Protein AF-A0A8B6FMF9-F1 (afdb_monomer_lite)

Sequence (167 aa):
MTIECDVKPQPLPKQLKLCLKDRFASDPSAREEDVSTSCMLEFMWLNKDYCEEASPGTVEWLSSLVRKIASSSVRKGSTRHKRQASGGTPRRRKEYRMLSDNERREYHDAINQLKNDRSLTPNRYDALVRYHQVASRGAHGGPAFLAWHRYFLVLYELALQEKNPER

Foldseek 3Di:
DDPPPPPDDDDDDPQLVVQLVVVCVVDVPDDSVVSNVVSVLVVCVVPCPVCDDWPPVLVVLLVVLVVVVVVVVDDDDDPDDPVDDPPDDDDDDDDPVPDDPVRNVLQVVLLVCQCPQPPTVPGNNVSLVVVCSVCVVVCPPDPCVVVVVVSSVSSVVVSSCVVPVPD

Organism: Mytilus galloprovincialis (NCBI:txid29158)

Secondary structure (DSSP, 8-state):
-------PPPPPPHHHHHHHHHHHHH-TTS-HHHHHHHHHHHHHHH-GGG-PPPPHHHHHHHHHHHHHHHHHH--S--SS--SSPPSSPPP-PPPGGGS-HHHHHHHHHHHHHHHH-TTSSS-HHHHHHHHHHTTHHHHSSSTTHHHHHHHHHHHHHHHHHHH-TT-

Structure (mmCIF, N/CA/C/O backbone):
data_AF-A0A8B6FMF9-F1
#
_entry.id   AF-A0A8B6FMF9-F1
#
loop_
_atom_site.group_PDB
_atom_site.id
_atom_site.type_symbol
_atom_site.label_atom_id
_atom_site.label_alt_id
_atom_site.label_comp_id
_atom_site.label_asym_id
_atom_site.label_entity_id
_atom_site.label_seq_id
_atom_site.pdbx_PDB_ins_code
_atom_site.Cartn_x
_atom_site.Cartn_y
_atom_site.Cartn_z
_atom_site.occupancy
_atom_site.B_iso_or_equiv
_atom_site.auth_seq_id
_atom_site.auth_comp_id
_atom_site.auth_asym_id
_atom_site.auth_atom_id
_atom_site.pdbx_PDB_model_num
ATOM 1 N N . MET A 1 1 ? -5.049 -41.823 -12.588 1.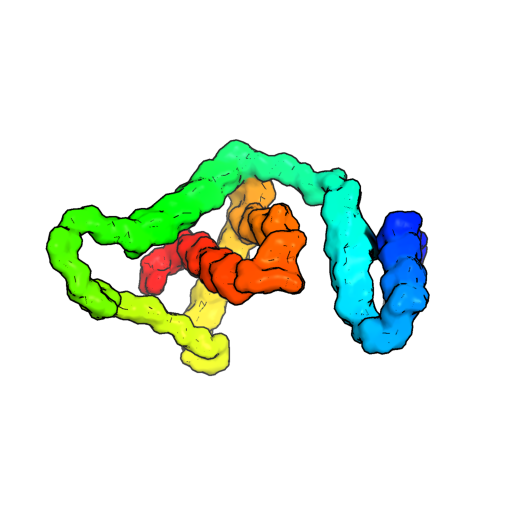00 40.66 1 MET A N 1
ATOM 2 C CA . MET A 1 1 ? -5.449 -40.490 -13.079 1.00 40.66 1 MET A CA 1
ATOM 3 C C . MET A 1 1 ? -4.306 -39.538 -12.760 1.00 40.66 1 MET A C 1
ATOM 5 O O . MET A 1 1 ? -4.169 -39.117 -11.621 1.00 40.66 1 MET A O 1
ATOM 9 N N . THR A 1 2 ? -3.397 -39.342 -13.709 1.00 42.19 2 THR A N 1
ATOM 10 C CA . THR A 1 2 ? -2.249 -38.434 -13.590 1.00 42.19 2 THR A CA 1
ATOM 11 C C . THR A 1 2 ? -2.715 -37.027 -13.935 1.00 42.19 2 THR A C 1
ATOM 13 O O . THR A 1 2 ? -3.270 -36.810 -15.007 1.00 42.19 2 THR A O 1
ATOM 16 N N . ILE A 1 3 ? -2.542 -36.087 -13.010 1.00 49.25 3 ILE A N 1
ATOM 17 C CA . ILE A 1 3 ? -2.745 -34.665 -13.284 1.00 49.25 3 ILE A CA 1
ATOM 18 C C . ILE A 1 3 ? -1.537 -34.229 -14.118 1.00 49.25 3 ILE A C 1
ATOM 20 O O . ILE A 1 3 ? -0.448 -34.049 -13.575 1.00 49.25 3 ILE A O 1
ATOM 24 N N . GLU A 1 4 ? -1.696 -34.132 -15.438 1.00 53.16 4 GLU A N 1
ATOM 25 C CA . GLU A 1 4 ? -0.742 -33.403 -16.273 1.00 53.16 4 GLU A CA 1
ATOM 26 C C . GLU A 1 4 ? -0.869 -31.918 -15.928 1.00 53.16 4 GLU A C 1
ATOM 28 O O . GLU A 1 4 ? -1.864 -31.262 -16.236 1.00 53.16 4 GLU A O 1
ATOM 33 N N . CYS A 1 5 ? 0.131 -31.389 -15.227 1.00 57.91 5 CYS A N 1
ATOM 34 C CA . CYS A 1 5 ? 0.298 -29.954 -15.084 1.00 57.91 5 CYS A CA 1
ATOM 35 C C . CYS A 1 5 ? 0.649 -29.394 -16.468 1.00 57.91 5 CYS A C 1
ATOM 37 O O . CYS A 1 5 ? 1.791 -29.517 -16.903 1.00 57.91 5 CYS A O 1
ATOM 39 N N . ASP A 1 6 ? -0.317 -28.775 -17.148 1.00 52.62 6 ASP A N 1
ATOM 40 C CA . ASP A 1 6 ? -0.150 -28.117 -18.454 1.00 52.62 6 ASP A CA 1
ATOM 41 C C . ASP A 1 6 ? 0.637 -26.787 -18.320 1.00 52.62 6 ASP A C 1
ATOM 43 O O . ASP A 1 6 ? 0.243 -25.721 -18.793 1.00 52.62 6 ASP A O 1
ATOM 47 N N . VAL A 1 7 ? 1.761 -26.826 -17.594 1.00 64.19 7 VAL A N 1
ATOM 48 C CA . VAL A 1 7 ? 2.700 -25.714 -17.438 1.00 64.19 7 VAL A CA 1
ATOM 49 C C . VAL A 1 7 ? 3.698 -25.806 -18.582 1.00 64.19 7 VAL A C 1
ATOM 51 O O . VAL A 1 7 ? 4.734 -26.464 -18.493 1.00 64.19 7 VAL A O 1
ATOM 54 N N . LYS A 1 8 ? 3.373 -25.147 -19.692 1.00 69.69 8 LYS A N 1
ATOM 55 C CA . LYS A 1 8 ? 4.289 -25.044 -20.830 1.00 69.69 8 LYS A CA 1
ATOM 56 C C . LYS A 1 8 ? 5.423 -24.075 -20.478 1.00 69.69 8 LYS A C 1
ATOM 58 O O . LYS A 1 8 ? 5.134 -22.944 -20.075 1.00 69.69 8 LYS A O 1
ATOM 63 N N . PRO A 1 9 ? 6.700 -24.469 -20.629 1.00 67.81 9 PRO A N 1
ATOM 64 C CA . PRO A 1 9 ? 7.817 -23.574 -20.370 1.00 67.81 9 PRO A CA 1
ATOM 65 C C . PRO A 1 9 ? 7.753 -22.381 -21.329 1.00 67.81 9 PRO A C 1
ATOM 67 O O . PRO A 1 9 ? 7.839 -22.533 -22.547 1.00 67.81 9 PRO A O 1
ATOM 70 N N . GLN A 1 10 ? 7.582 -21.186 -20.770 1.00 75.12 10 GLN A N 1
ATOM 71 C CA . GLN A 1 10 ? 7.650 -19.930 -21.510 1.00 75.12 10 GLN A CA 1
ATOM 72 C C . GLN A 1 10 ? 9.125 -19.536 -21.684 1.00 75.12 10 GLN A C 1
ATOM 74 O O . GLN A 1 10 ? 9.889 -19.593 -20.713 1.00 75.12 10 GLN A O 1
ATOM 79 N N . PRO A 1 11 ? 9.566 -19.141 -22.891 1.00 82.12 11 PRO A N 1
ATOM 80 C CA . PRO A 1 11 ? 10.934 -18.694 -23.090 1.00 82.12 11 PRO A CA 1
ATOM 81 C C . PRO A 1 11 ? 11.193 -17.419 -22.283 1.00 82.12 11 PRO A C 1
ATOM 83 O O . PRO A 1 11 ? 10.421 -16.463 -22.337 1.00 82.12 11 PRO A O 1
ATOM 86 N N . LEU A 1 12 ? 12.309 -17.396 -21.549 1.00 81.75 12 LEU A N 1
ATOM 87 C CA . LEU A 1 12 ? 12.686 -16.232 -20.757 1.00 81.75 12 LEU A CA 1
ATOM 88 C C . LEU A 1 12 ? 12.899 -15.011 -21.676 1.00 81.75 12 LEU A C 1
ATOM 90 O O . LEU A 1 12 ? 13.687 -15.115 -22.627 1.00 81.75 12 LEU A O 1
ATOM 94 N N . PRO A 1 13 ? 12.266 -13.856 -21.395 1.00 88.81 13 PRO A N 1
ATOM 95 C CA . PRO A 1 13 ? 12.444 -12.645 -22.186 1.00 88.81 13 PRO A CA 1
ATOM 96 C C . PRO A 1 13 ? 13.918 -12.263 -22.341 1.00 88.81 13 PRO A C 1
ATOM 98 O O . PRO A 1 13 ? 14.712 -12.392 -21.405 1.00 88.81 13 PRO A O 1
ATOM 101 N N . LYS A 1 14 ? 14.297 -11.771 -23.527 1.00 89.38 14 LYS A N 1
ATOM 102 C CA . LYS A 1 14 ? 15.704 -11.514 -23.883 1.00 89.38 14 LYS A CA 1
ATOM 103 C C . LYS A 1 14 ? 16.392 -10.578 -22.885 1.00 89.38 14 LYS A C 1
ATOM 105 O O . LYS A 1 14 ? 17.520 -10.848 -22.488 1.00 89.38 14 LYS A O 1
ATOM 110 N N . GLN A 1 15 ? 15.713 -9.514 -22.464 1.00 86.19 15 GLN A N 1
ATOM 111 C CA . GLN A 1 15 ? 16.227 -8.517 -21.525 1.00 86.19 15 GLN A CA 1
ATOM 112 C C . GLN A 1 15 ? 16.484 -9.133 -20.143 1.00 86.19 15 GLN A C 1
ATOM 114 O O . GLN A 1 15 ? 17.564 -8.960 -19.585 1.00 86.19 15 GLN A O 1
ATOM 119 N N . LEU A 1 16 ? 15.536 -9.929 -19.635 1.00 88.69 16 LEU A N 1
ATOM 120 C CA . LEU A 1 16 ? 15.678 -10.634 -18.360 1.00 88.69 16 LEU A CA 1
ATOM 121 C C . LEU A 1 16 ? 16.828 -11.650 -18.414 1.00 88.69 16 LEU A C 1
ATOM 123 O O . LEU A 1 16 ? 17.672 -11.694 -17.522 1.00 88.69 16 LEU A O 1
ATOM 127 N N . LYS A 1 17 ? 16.923 -12.409 -19.512 1.00 90.88 17 LYS A N 1
ATOM 128 C CA . LYS A 1 17 ? 18.010 -13.367 -19.748 1.00 90.88 17 LYS A CA 1
ATOM 129 C C . LYS A 1 17 ? 19.387 -12.701 -19.777 1.00 90.88 17 LYS A C 1
ATOM 131 O O . LYS A 1 17 ? 20.348 -13.291 -19.291 1.00 90.88 17 LYS A O 1
ATOM 136 N N . LEU A 1 18 ? 19.492 -11.512 -20.371 1.00 91.38 18 LEU A N 1
ATOM 137 C CA . LEU A 1 18 ? 20.741 -10.752 -20.422 1.00 91.38 18 LEU A CA 1
ATOM 138 C C . LEU A 1 18 ? 21.140 -10.242 -19.037 1.00 91.38 18 LEU A C 1
ATOM 140 O O . LEU A 1 18 ? 22.282 -10.457 -18.651 1.00 91.38 18 LEU A O 1
ATOM 144 N N . CYS A 1 19 ? 20.204 -9.665 -18.278 1.00 89.69 19 CYS A N 1
ATOM 145 C CA . CYS A 1 19 ? 20.482 -9.200 -16.919 1.00 89.69 19 CYS A CA 1
ATOM 146 C C . CYS A 1 19 ? 20.975 -10.337 -16.020 1.00 89.69 19 CYS A C 1
ATOM 148 O O . CYS A 1 19 ? 22.012 -10.197 -15.380 1.00 89.69 19 CYS A O 1
ATOM 150 N N . LEU A 1 20 ? 20.284 -11.485 -16.016 1.00 90.50 20 LEU A N 1
ATOM 151 C CA . LEU A 1 20 ? 20.697 -12.626 -15.193 1.00 90.50 20 LEU A CA 1
ATOM 152 C C . LEU A 1 20 ? 22.118 -13.076 -15.554 1.00 90.50 20 LEU A C 1
ATOM 154 O O . LEU A 1 20 ? 22.951 -13.246 -14.671 1.00 90.50 20 LEU A O 1
ATOM 158 N N . LYS A 1 21 ? 22.416 -13.220 -16.853 1.00 89.88 21 LYS A N 1
ATOM 159 C CA . LYS A 1 21 ? 23.753 -13.613 -17.318 1.00 89.88 21 LYS A CA 1
ATOM 160 C C . LYS A 1 21 ? 24.839 -12.626 -16.898 1.00 89.88 21 LYS A C 1
ATOM 162 O O . LYS A 1 21 ? 25.890 -13.062 -16.446 1.00 89.88 21 LYS A O 1
ATOM 167 N N . ASP A 1 22 ? 24.588 -11.333 -17.069 1.00 90.50 22 ASP A N 1
ATOM 168 C CA . ASP A 1 22 ? 25.545 -10.278 -16.737 1.00 90.50 22 ASP A CA 1
ATOM 169 C C . ASP A 1 22 ? 25.809 -10.222 -15.227 1.00 90.50 22 ASP A C 1
ATOM 171 O O . ASP A 1 22 ? 26.953 -10.280 -14.784 1.00 90.50 22 ASP A O 1
ATOM 175 N N . ARG A 1 23 ? 24.743 -10.233 -14.419 1.00 85.12 23 ARG A N 1
ATOM 176 C CA . ARG A 1 23 ? 24.839 -10.137 -12.961 1.00 85.12 23 ARG A CA 1
ATOM 177 C C . ARG A 1 23 ? 25.542 -11.337 -12.335 1.00 85.12 23 ARG A C 1
ATOM 179 O O . ARG A 1 23 ? 26.456 -11.124 -11.542 1.00 85.12 23 ARG A O 1
ATOM 186 N N . PHE A 1 24 ? 25.197 -12.562 -12.738 1.00 84.81 24 PHE A N 1
ATOM 187 C CA . PHE A 1 24 ? 25.895 -13.763 -12.258 1.00 84.81 24 PHE A CA 1
ATOM 188 C C . PHE A 1 24 ? 27.358 -13.826 -12.706 1.00 84.81 24 PHE A C 1
ATOM 190 O O . PHE A 1 24 ? 28.187 -14.372 -11.984 1.00 84.81 24 PHE A O 1
ATOM 197 N N . ALA A 1 25 ? 27.692 -13.274 -13.876 1.00 86.56 25 ALA A N 1
ATOM 198 C CA . ALA A 1 25 ? 29.082 -13.182 -14.316 1.00 86.56 25 ALA A CA 1
ATOM 199 C C . ALA A 1 25 ? 29.867 -12.110 -13.540 1.00 86.56 25 ALA A C 1
ATOM 201 O O . ALA A 1 25 ? 31.049 -12.300 -13.263 1.00 86.56 25 ALA A O 1
ATOM 202 N N . SER A 1 26 ? 29.216 -10.996 -13.194 1.00 84.62 26 SER A N 1
ATOM 203 C CA . SER A 1 26 ? 29.842 -9.856 -12.515 1.00 84.62 26 SER A CA 1
ATOM 204 C C . SER A 1 26 ? 30.098 -10.087 -11.025 1.00 84.62 26 SER A C 1
ATOM 206 O O . SER A 1 26 ? 31.097 -9.602 -10.499 1.00 84.62 26 SER A O 1
ATOM 208 N N . ASP A 1 27 ? 29.220 -10.833 -10.355 1.00 81.06 27 ASP A N 1
ATOM 209 C CA . ASP A 1 27 ? 29.352 -11.172 -8.942 1.00 81.06 27 ASP A CA 1
ATOM 210 C C . ASP A 1 27 ? 28.918 -12.627 -8.707 1.00 81.06 27 ASP A C 1
ATOM 212 O O . ASP A 1 27 ? 27.754 -12.900 -8.403 1.00 81.06 27 ASP A O 1
A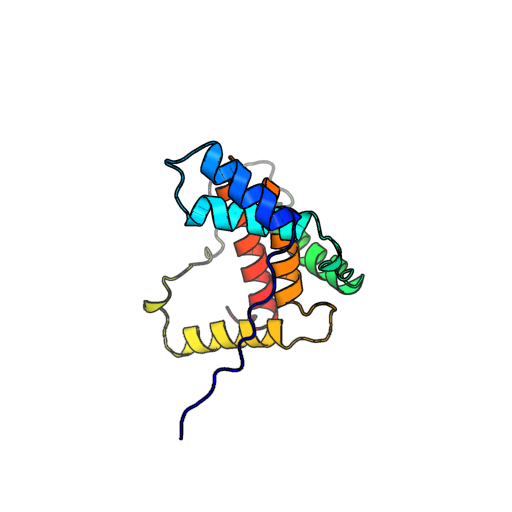TOM 216 N N . PRO A 1 28 ? 29.855 -13.583 -8.826 1.00 79.69 28 PRO A N 1
ATOM 217 C CA . PRO A 1 28 ? 29.582 -14.993 -8.563 1.00 79.69 28 PRO A CA 1
ATOM 218 C C . PRO A 1 28 ? 29.221 -15.291 -7.101 1.00 79.69 28 PRO A C 1
ATOM 220 O O . PRO A 1 28 ? 28.765 -16.393 -6.803 1.00 79.69 28 PRO A O 1
ATOM 223 N N . SER A 1 29 ? 29.464 -14.347 -6.182 1.00 83.19 29 SER A N 1
ATOM 224 C CA . SER A 1 29 ? 29.131 -14.478 -4.760 1.00 83.19 29 SER A CA 1
ATOM 225 C C . SER A 1 29 ? 27.741 -13.9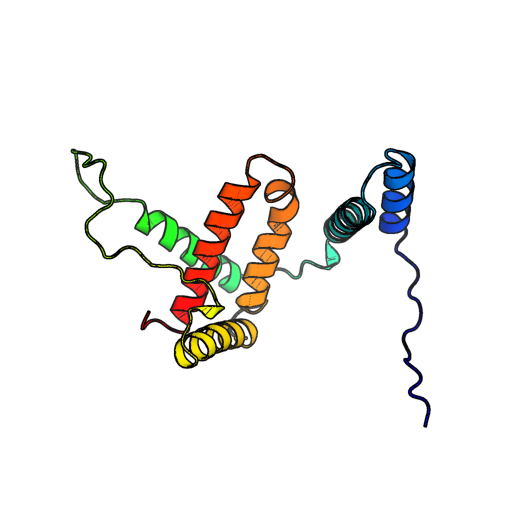40 -4.418 1.00 83.19 29 SER A C 1
ATOM 227 O O . SER A 1 29 ? 27.245 -14.177 -3.313 1.00 83.19 29 SER A O 1
ATOM 229 N N . ALA A 1 30 ? 27.102 -13.244 -5.363 1.00 78.75 30 ALA A N 1
ATOM 230 C CA . ALA A 1 30 ? 25.762 -12.725 -5.188 1.00 78.75 30 ALA A CA 1
ATOM 231 C C . ALA A 1 30 ? 24.775 -13.867 -4.942 1.00 78.75 30 ALA A C 1
ATOM 233 O O . ALA A 1 30 ? 24.800 -14.914 -5.596 1.00 78.75 30 ALA A O 1
ATOM 234 N N . ARG A 1 31 ? 23.853 -13.646 -4.004 1.00 80.75 31 ARG A N 1
ATOM 235 C CA . ARG A 1 31 ? 22.764 -14.588 -3.774 1.00 80.75 31 ARG A CA 1
ATOM 236 C C . ARG A 1 31 ? 21.883 -14.630 -5.013 1.00 80.75 31 ARG A C 1
ATOM 238 O O . ARG A 1 31 ? 21.466 -13.593 -5.528 1.00 80.75 31 ARG A O 1
ATOM 245 N N . GLU A 1 32 ? 21.541 -15.839 -5.437 1.00 80.94 32 GLU A N 1
ATOM 246 C CA . GLU A 1 32 ? 20.669 -16.072 -6.590 1.00 80.94 32 GLU A CA 1
ATOM 247 C C . GLU A 1 32 ? 19.346 -15.300 -6.483 1.00 80.94 32 GLU A C 1
ATOM 249 O O . GLU A 1 32 ? 18.882 -14.708 -7.455 1.00 80.94 32 GLU A O 1
ATOM 254 N N . GLU A 1 33 ? 18.787 -15.234 -5.274 1.00 78.62 33 GLU A N 1
ATOM 255 C CA . GLU A 1 33 ? 17.570 -14.488 -4.952 1.00 78.62 33 GLU A CA 1
ATOM 256 C C . GLU A 1 33 ? 17.696 -12.983 -5.235 1.00 78.62 33 GLU A C 1
ATOM 258 O O . GLU A 1 33 ? 16.780 -12.387 -5.805 1.00 78.62 33 GLU A O 1
ATOM 263 N N . ASP A 1 34 ? 18.837 -12.377 -4.903 1.00 77.19 34 ASP A N 1
ATOM 264 C CA . ASP A 1 34 ? 19.069 -10.942 -5.084 1.00 77.19 34 ASP A CA 1
ATOM 265 C C . ASP A 1 34 ? 19.246 -10.607 -6.569 1.00 77.19 34 ASP A C 1
ATOM 267 O O . ASP A 1 34 ? 18.648 -9.653 -7.079 1.00 77.19 34 ASP A O 1
ATOM 271 N N . VAL A 1 35 ? 20.011 -11.435 -7.289 1.00 83.25 35 VAL A N 1
ATOM 272 C CA . VAL A 1 35 ? 20.206 -11.307 -8.741 1.00 83.25 35 VAL A CA 1
ATOM 273 C C . VAL A 1 35 ? 18.880 -11.483 -9.477 1.00 83.25 35 VAL A C 1
ATOM 275 O O . VAL A 1 35 ? 18.520 -10.655 -10.317 1.00 83.25 35 VAL A O 1
ATOM 278 N N . SER A 1 36 ? 18.126 -12.527 -9.128 1.00 81.31 36 SER A N 1
ATOM 279 C CA . SER A 1 36 ? 16.829 -12.828 -9.729 1.00 81.31 36 SER A CA 1
ATOM 280 C C . SER A 1 36 ? 15.825 -11.705 -9.480 1.00 81.31 36 SER A C 1
ATOM 282 O O . SER A 1 36 ? 15.235 -11.182 -10.426 1.00 81.31 36 SER A O 1
ATOM 284 N N . THR A 1 37 ? 15.688 -11.255 -8.229 1.00 79.81 37 THR A N 1
ATOM 285 C CA . THR A 1 37 ? 14.767 -10.172 -7.854 1.00 79.81 37 THR A CA 1
ATOM 286 C C . THR A 1 37 ? 15.124 -8.869 -8.559 1.00 79.81 37 THR A C 1
ATOM 288 O O . THR A 1 37 ? 14.250 -8.225 -9.138 1.00 79.81 37 THR A O 1
ATOM 291 N N . SER A 1 38 ? 16.405 -8.497 -8.570 1.00 80.81 38 SER A N 1
ATOM 292 C CA . SER A 1 38 ? 16.880 -7.282 -9.236 1.00 80.81 38 SER A CA 1
ATOM 293 C C . SER A 1 38 ? 16.574 -7.305 -10.736 1.00 80.81 38 SER A C 1
ATOM 295 O O . SER A 1 38 ? 15.950 -6.380 -11.257 1.00 80.81 38 SER A O 1
ATOM 297 N N . CYS A 1 39 ? 16.915 -8.403 -11.416 1.00 86.06 39 CYS A N 1
ATOM 298 C CA . CYS A 1 39 ? 16.691 -8.539 -12.850 1.00 86.06 39 CYS A CA 1
ATOM 299 C C . CYS A 1 39 ? 15.208 -8.637 -13.224 1.00 86.06 39 CYS A C 1
ATOM 301 O O . CYS A 1 39 ? 14.800 -8.067 -14.236 1.00 86.06 39 CYS A O 1
ATOM 303 N N . MET A 1 40 ? 14.385 -9.323 -12.423 1.00 82.50 40 MET A N 1
ATOM 304 C CA . MET A 1 40 ? 12.935 -9.369 -12.632 1.00 82.50 40 MET A CA 1
ATOM 305 C C . MET A 1 40 ? 12.309 -7.988 -12.471 1.00 82.50 40 MET A C 1
ATOM 307 O O . MET A 1 40 ? 11.531 -7.575 -13.329 1.00 82.50 40 MET A O 1
ATOM 311 N N . LEU A 1 41 ? 12.677 -7.251 -11.419 1.00 76.38 41 LEU A N 1
ATOM 312 C CA . LEU A 1 41 ? 12.205 -5.884 -11.227 1.00 76.38 41 LEU A CA 1
ATOM 313 C C . LEU A 1 41 ? 12.633 -5.008 -12.406 1.00 76.38 41 LEU A C 1
ATOM 315 O O . LEU A 1 41 ? 11.784 -4.358 -13.008 1.00 76.38 41 LEU A O 1
ATOM 319 N N . GLU A 1 42 ? 13.911 -5.021 -12.787 1.00 78.81 42 GLU A N 1
ATOM 320 C CA . GLU A 1 42 ? 14.420 -4.259 -13.934 1.00 78.81 42 GLU A CA 1
ATOM 321 C C . GLU A 1 42 ? 13.676 -4.599 -15.233 1.00 78.81 42 GLU A C 1
ATOM 323 O O . GLU A 1 42 ? 13.263 -3.700 -15.967 1.00 78.81 42 GLU A O 1
ATOM 328 N N . PHE A 1 43 ? 13.420 -5.883 -15.487 1.00 82.62 43 PHE A N 1
ATOM 329 C CA . PHE A 1 43 ? 12.617 -6.318 -16.624 1.00 82.62 43 PHE A CA 1
ATOM 330 C C . PHE A 1 43 ? 11.195 -5.744 -16.575 1.00 82.62 43 PHE A C 1
ATOM 332 O O . PHE A 1 43 ? 10.745 -5.153 -17.558 1.00 82.62 43 PHE A O 1
ATOM 339 N N . MET A 1 44 ? 10.503 -5.868 -15.439 1.00 76.44 44 MET A N 1
ATOM 340 C CA . MET A 1 44 ? 9.155 -5.316 -15.255 1.00 76.44 44 MET A CA 1
ATOM 341 C C . MET A 1 44 ? 9.125 -3.794 -15.453 1.00 76.44 44 MET A C 1
ATOM 343 O O . MET A 1 44 ? 8.153 -3.252 -15.971 1.00 76.44 44 MET A O 1
ATOM 347 N N . TRP A 1 45 ? 10.200 -3.102 -15.078 1.00 69.94 45 TRP A N 1
ATOM 348 C CA . TRP A 1 45 ? 10.347 -1.660 -15.248 1.00 69.94 45 TRP A CA 1
ATOM 349 C C . TRP A 1 45 ? 10.569 -1.226 -16.695 1.00 69.94 45 TRP A C 1
ATOM 351 O O . TRP A 1 45 ? 9.993 -0.226 -17.127 1.00 69.94 45 TRP A O 1
ATOM 361 N N . LEU A 1 46 ? 11.431 -1.936 -17.425 1.00 73.00 46 LEU A N 1
ATOM 362 C CA . LEU A 1 46 ? 11.756 -1.626 -18.819 1.00 73.00 46 LEU A CA 1
ATOM 363 C C . LEU A 1 46 ? 10.591 -1.944 -19.760 1.00 73.00 46 LEU A C 1
ATOM 365 O O . LEU A 1 46 ? 10.403 -1.256 -20.759 1.00 73.00 46 LEU A O 1
ATOM 369 N N . ASN A 1 47 ? 9.778 -2.941 -19.416 1.00 70.44 47 ASN A N 1
ATOM 370 C CA . ASN A 1 47 ? 8.618 -3.360 -20.195 1.00 70.44 47 ASN A CA 1
ATOM 371 C C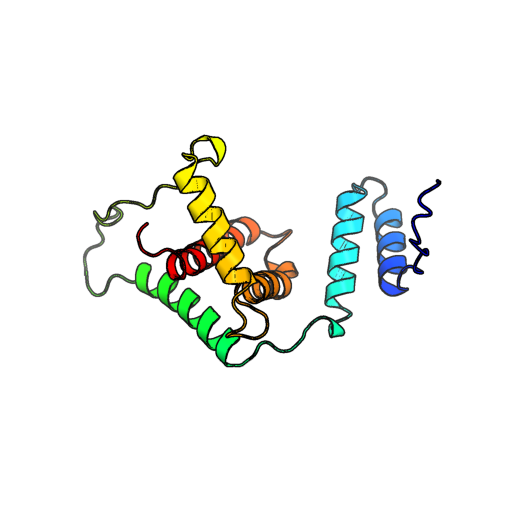 . ASN A 1 47 ? 7.356 -2.709 -19.616 1.00 70.44 47 ASN A C 1
ATOM 373 O O . ASN A 1 47 ? 6.473 -3.376 -19.080 1.00 70.44 47 ASN A O 1
ATOM 377 N N . LYS A 1 48 ? 7.305 -1.372 -19.705 1.00 58.56 48 LYS A N 1
ATOM 378 C CA . LYS A 1 48 ? 6.230 -0.503 -19.192 1.00 58.56 48 LYS A CA 1
ATOM 379 C C . LYS A 1 48 ? 4.815 -0.858 -19.670 1.00 58.56 48 LYS A C 1
ATOM 381 O O . LYS A 1 48 ? 3.873 -0.296 -19.125 1.00 58.56 48 LYS A O 1
ATOM 386 N N . ASP A 1 49 ? 4.639 -1.795 -20.593 1.00 55.34 49 ASP A N 1
ATOM 387 C CA . ASP A 1 49 ? 3.327 -2.282 -21.038 1.00 55.34 49 ASP A CA 1
ATOM 388 C C . ASP A 1 49 ? 2.482 -2.908 -19.905 1.00 55.34 49 ASP A C 1
ATOM 390 O O . ASP A 1 49 ? 1.274 -3.049 -20.040 1.00 55.34 49 ASP A O 1
ATOM 394 N N . TYR A 1 50 ? 3.075 -3.200 -18.739 1.00 53.56 50 TYR A N 1
ATOM 395 C CA . TYR A 1 50 ? 2.347 -3.585 -17.514 1.00 53.56 50 TYR A CA 1
ATOM 396 C C . TYR A 1 50 ? 1.694 -2.414 -16.757 1.00 53.56 50 TYR A C 1
ATOM 398 O O . TYR A 1 50 ? 1.144 -2.590 -15.668 1.00 53.56 50 TYR A O 1
ATOM 406 N N . CYS A 1 51 ? 1.807 -1.196 -17.275 1.00 56.41 51 CYS A N 1
ATOM 407 C CA . CYS A 1 51 ? 1.356 0.016 -16.616 1.00 56.41 51 CYS A CA 1
ATOM 408 C C . CYS A 1 51 ? 0.039 0.488 -17.233 1.00 56.41 51 CYS A C 1
ATOM 410 O O . CYS A 1 51 ? 0.036 1.507 -17.916 1.00 56.41 51 CYS A O 1
ATOM 412 N N . GLU A 1 52 ? -1.072 -0.215 -16.993 1.00 61.62 52 GLU A N 1
ATOM 413 C CA . GLU A 1 52 ? -2.383 0.392 -17.254 1.00 61.62 52 GLU A CA 1
ATOM 414 C C . GLU A 1 52 ? -2.459 1.734 -16.514 1.00 61.62 52 GLU A C 1
ATOM 416 O O . GLU A 1 52 ? -2.083 1.841 -15.336 1.00 61.62 52 GLU A O 1
ATOM 421 N N . GLU A 1 53 ? -2.875 2.781 -17.227 1.00 69.50 53 GLU A N 1
ATOM 422 C CA . GLU A 1 53 ? -3.003 4.103 -16.634 1.00 69.50 53 GLU A CA 1
ATOM 423 C C . GLU A 1 53 ? -4.046 4.050 -15.517 1.00 69.50 53 GLU A C 1
ATOM 425 O O . GLU A 1 53 ? -5.186 3.621 -15.704 1.00 69.50 53 GLU A O 1
ATOM 430 N N . ALA A 1 54 ? -3.641 4.476 -14.320 1.00 81.31 54 ALA A N 1
ATOM 431 C CA . ALA A 1 54 ? -4.570 4.607 -13.215 1.00 81.31 54 ALA A CA 1
ATOM 432 C C . ALA A 1 54 ? -5.617 5.666 -13.581 1.00 81.31 54 ALA A C 1
ATOM 434 O O . ALA A 1 54 ? -5.270 6.753 -14.044 1.00 81.31 54 ALA A O 1
ATOM 435 N N . SER A 1 55 ? -6.892 5.366 -13.336 1.00 88.12 55 SER A N 1
ATOM 436 C CA . SER A 1 55 ? -7.966 6.324 -13.586 1.00 88.12 55 SER A CA 1
ATOM 437 C C . SER A 1 55 ? -7.717 7.634 -12.817 1.00 88.12 55 SER A C 1
ATOM 439 O O . SER A 1 55 ? -7.143 7.595 -11.720 1.00 88.12 55 SER A O 1
ATOM 441 N N . PRO A 1 56 ? -8.192 8.793 -13.309 1.00 91.88 56 PRO A N 1
ATOM 442 C CA . PRO A 1 56 ? -8.074 10.055 -12.576 1.00 91.88 56 PRO A CA 1
ATOM 443 C C . PRO A 1 56 ? -8.624 9.969 -11.144 1.00 91.88 56 PRO A C 1
ATOM 445 O O . PRO A 1 56 ? -8.033 10.516 -10.215 1.00 91.88 56 PRO A O 1
ATOM 448 N N . GLY A 1 57 ? -9.705 9.204 -10.941 1.00 93.00 57 GLY A N 1
ATOM 449 C CA . GLY A 1 57 ? -10.264 8.938 -9.613 1.00 93.00 57 GLY A CA 1
ATOM 450 C C . GLY A 1 57 ? -9.300 8.184 -8.692 1.00 93.00 57 GLY A C 1
ATOM 451 O O . GLY A 1 57 ? -9.221 8.484 -7.503 1.00 93.00 57 GLY A O 1
ATOM 452 N N . THR A 1 58 ? -8.516 7.250 -9.235 1.00 93.31 58 THR A N 1
ATOM 453 C CA . THR A 1 58 ? -7.482 6.513 -8.493 1.00 93.31 58 THR A CA 1
ATOM 454 C C . THR A 1 58 ? -6.375 7.444 -8.017 1.00 93.31 58 THR A C 1
ATOM 456 O O . THR A 1 58 ? -5.954 7.374 -6.860 1.00 93.31 58 THR A O 1
ATOM 459 N N . VAL A 1 59 ? -5.926 8.343 -8.895 1.00 92.00 59 VAL A N 1
ATOM 460 C CA . VAL A 1 59 ? -4.897 9.342 -8.575 1.00 92.00 59 VAL A CA 1
ATOM 461 C C . VAL A 1 59 ? -5.397 10.308 -7.500 1.00 92.00 59 VAL A C 1
ATOM 463 O O . VAL A 1 59 ? -4.669 10.601 -6.547 1.00 92.00 59 VAL A O 1
ATOM 466 N N . GLU A 1 60 ? -6.647 10.760 -7.604 1.00 95.69 60 GLU A N 1
ATOM 467 C CA . GLU A 1 60 ? -7.248 11.654 -6.614 1.00 95.69 60 GLU A CA 1
ATOM 468 C C . GLU A 1 60 ? -7.430 10.963 -5.255 1.00 95.69 60 GLU A C 1
ATOM 470 O O . GLU A 1 60 ? -7.097 11.533 -4.213 1.00 95.69 60 GLU A O 1
ATOM 475 N N . TRP A 1 61 ? -7.876 9.704 -5.248 1.00 96.06 61 TRP A N 1
ATOM 476 C CA . TRP A 1 61 ? -7.993 8.915 -4.023 1.00 96.06 61 TRP A CA 1
ATOM 477 C C . TRP A 1 61 ? -6.635 8.722 -3.331 1.00 96.06 61 TRP A C 1
ATOM 479 O O . TRP A 1 61 ? -6.519 9.028 -2.142 1.00 96.06 61 TRP A O 1
ATOM 489 N N . LEU A 1 62 ? -5.588 8.313 -4.059 1.00 95.12 62 LEU A N 1
ATOM 490 C CA . LEU A 1 62 ? -4.228 8.204 -3.507 1.00 95.12 62 LEU A CA 1
ATOM 491 C C . LEU A 1 62 ? -3.739 9.548 -2.949 1.00 95.12 62 LEU A C 1
ATOM 493 O O . LEU A 1 62 ? -3.215 9.613 -1.834 1.00 95.12 62 LEU A O 1
ATOM 497 N N . SER A 1 63 ? -3.975 10.637 -3.683 1.00 94.06 63 SER A N 1
ATOM 498 C CA . SER A 1 63 ? -3.634 11.994 -3.244 1.00 94.06 63 SER A CA 1
ATOM 499 C C . SER A 1 63 ? -4.372 12.383 -1.962 1.00 94.06 63 SER A C 1
ATOM 501 O O . SER A 1 63 ? -3.806 13.044 -1.089 1.00 94.06 63 SER A O 1
ATOM 503 N N . SER A 1 64 ? -5.616 11.932 -1.791 1.00 95.25 64 SER A N 1
ATOM 504 C CA . SER A 1 64 ? -6.388 12.162 -0.569 1.00 95.25 64 SER A CA 1
ATOM 505 C C . SER A 1 64 ? -5.761 11.489 0.658 1.00 95.25 64 SER A C 1
ATOM 507 O O . SER A 1 64 ? -5.681 12.117 1.718 1.00 95.25 64 SER A O 1
ATOM 509 N N . LEU A 1 65 ? -5.230 10.269 0.515 1.00 95.00 65 LEU A N 1
ATOM 510 C CA . LEU A 1 65 ? -4.517 9.567 1.587 1.00 95.00 65 LEU A CA 1
ATOM 511 C C . LEU A 1 65 ? -3.220 10.298 1.959 1.00 95.00 65 LEU A C 1
ATOM 513 O O . LEU A 1 65 ? -2.944 10.519 3.139 1.00 95.00 65 LEU A O 1
ATOM 517 N N . VAL A 1 66 ? -2.462 10.751 0.958 1.00 93.38 66 VAL A N 1
ATOM 518 C CA . VAL A 1 66 ? -1.244 11.557 1.153 1.00 93.38 66 VAL A CA 1
ATOM 519 C C . VAL A 1 66 ? -1.556 12.840 1.930 1.00 93.38 66 VAL A C 1
ATOM 521 O O . VAL A 1 66 ? -0.867 13.162 2.904 1.00 93.38 66 VAL A O 1
ATOM 524 N N . ARG A 1 67 ? -2.634 13.546 1.559 1.00 91.75 67 ARG A N 1
ATOM 525 C CA . ARG A 1 67 ? -3.087 14.755 2.264 1.00 91.75 67 ARG A CA 1
ATOM 526 C C . ARG A 1 67 ? -3.488 14.462 3.711 1.00 91.75 67 ARG A C 1
ATOM 528 O O . ARG A 1 67 ? -3.115 15.248 4.577 1.00 91.75 67 ARG A O 1
ATOM 535 N N . LYS A 1 68 ? -4.157 13.334 3.997 1.00 90.44 68 LYS A N 1
ATOM 536 C CA . LYS A 1 68 ? -4.495 12.905 5.373 1.00 90.44 68 LYS A CA 1
ATOM 537 C C . LYS A 1 68 ? -3.245 12.722 6.244 1.00 90.44 68 LYS A C 1
ATOM 539 O O . LYS A 1 68 ? -3.248 13.118 7.412 1.00 90.44 68 LYS A O 1
ATOM 544 N N . ILE A 1 69 ? -2.158 12.172 5.696 1.00 87.81 69 ILE A N 1
ATOM 545 C CA . ILE A 1 69 ? -0.882 12.045 6.423 1.00 87.81 69 ILE A CA 1
ATOM 546 C C . ILE A 1 69 ? -0.271 13.426 6.697 1.00 87.81 69 ILE A C 1
ATOM 548 O O . ILE A 1 69 ? 0.127 13.719 7.829 1.00 87.81 69 ILE A O 1
ATOM 552 N N . ALA A 1 70 ? -0.231 14.295 5.684 1.00 84.00 70 ALA A N 1
ATOM 553 C CA . ALA A 1 70 ? 0.305 15.647 5.826 1.00 84.00 70 ALA A CA 1
ATOM 554 C C . ALA A 1 70 ? -0.493 16.478 6.848 1.00 84.00 70 ALA A C 1
ATOM 556 O O . ALA A 1 70 ? 0.096 17.095 7.734 1.00 84.00 70 ALA A O 1
ATOM 557 N N . SER A 1 71 ? -1.828 16.436 6.801 1.00 77.12 71 SER A N 1
ATOM 558 C CA . SER A 1 71 ? -2.690 17.170 7.735 1.00 77.12 71 SER A CA 1
ATOM 559 C C . SER A 1 71 ? -2.607 16.638 9.166 1.00 77.12 71 SER A C 1
ATOM 561 O O . SER A 1 71 ? -2.699 17.418 10.107 1.00 77.12 71 SER A O 1
ATOM 563 N N . SER A 1 72 ? -2.372 15.333 9.346 1.00 68.00 72 SER A N 1
ATOM 564 C CA . SER A 1 72 ? -2.117 14.736 10.668 1.00 68.00 72 SER A CA 1
ATOM 565 C C . SER A 1 72 ? -0.783 15.193 11.278 1.00 68.00 72 SER A C 1
ATOM 567 O O . SER A 1 72 ? -0.593 15.116 12.490 1.00 68.00 72 SER A O 1
ATOM 569 N N . SER A 1 73 ? 0.137 15.682 10.441 1.00 58.66 73 SER A N 1
ATOM 570 C CA . SER A 1 73 ? 1.476 16.139 10.831 1.00 58.66 73 SER A CA 1
ATOM 571 C C . SER A 1 73 ? 1.546 17.653 11.084 1.00 58.66 73 SER A C 1
ATOM 573 O O . SER A 1 73 ? 2.436 18.120 11.793 1.00 58.66 73 SER A O 1
ATOM 575 N N . VAL A 1 74 ? 0.602 18.434 10.544 1.00 52.81 74 VAL A N 1
ATOM 576 C CA . VAL A 1 74 ? 0.555 19.898 10.679 1.00 52.81 74 VAL A CA 1
ATOM 577 C C . VAL A 1 74 ? -0.418 20.287 11.791 1.00 52.81 74 VAL A C 1
ATOM 579 O O . VAL A 1 74 ? -1.626 20.393 11.587 1.00 52.81 74 VAL A O 1
ATOM 582 N N . ARG A 1 75 ? 0.105 20.568 12.990 1.00 55.25 75 ARG A N 1
ATOM 583 C CA . ARG A 1 75 ? -0.672 21.291 14.006 1.00 55.25 75 ARG A CA 1
ATOM 584 C C . ARG A 1 75 ? -0.868 22.733 13.540 1.00 55.25 75 ARG A C 1
ATOM 586 O O . ARG A 1 75 ? 0.085 23.509 13.516 1.00 55.25 75 ARG A O 1
ATOM 593 N N . LYS A 1 76 ? -2.103 23.112 13.204 1.00 47.69 76 LYS A N 1
ATOM 594 C CA . LYS A 1 76 ? -2.486 24.523 13.054 1.00 47.69 76 LYS A CA 1
ATOM 595 C C . LYS A 1 76 ? -2.267 25.231 14.399 1.00 47.69 76 LYS A C 1
ATOM 597 O O . LYS A 1 76 ? -2.956 24.927 15.362 1.00 47.69 76 LYS A O 1
ATOM 602 N N . GLY A 1 77 ? -1.303 26.151 14.446 1.00 53.47 77 GLY A N 1
ATOM 603 C CA . GLY A 1 77 ? -1.160 27.147 15.511 1.00 53.47 77 GLY A CA 1
ATOM 604 C C . GLY A 1 77 ? -0.714 26.621 16.880 1.00 53.47 77 GLY A C 1
ATOM 605 O O . GLY A 1 77 ? -1.525 26.390 17.766 1.00 53.47 77 GLY A O 1
ATOM 606 N N . SER A 1 78 ? 0.596 26.539 17.112 1.00 50.75 78 SER A N 1
ATOM 607 C CA . SER A 1 78 ? 1.147 26.717 18.462 1.00 50.75 78 SER A CA 1
ATOM 608 C C . SER A 1 78 ? 2.561 27.265 18.350 1.00 50.75 78 SER A C 1
ATOM 610 O O . SER A 1 78 ? 3.491 26.546 17.992 1.00 50.75 78 SER A O 1
ATOM 612 N N . THR A 1 79 ? 2.742 28.535 18.702 1.00 59.69 79 THR A N 1
ATOM 613 C CA . THR A 1 79 ? 4.036 29.230 18.806 1.00 59.69 79 THR A CA 1
ATOM 614 C C . THR A 1 79 ? 4.908 28.728 19.969 1.00 59.69 79 THR A C 1
ATOM 616 O O . THR A 1 79 ? 5.877 29.372 20.359 1.00 59.69 79 THR A O 1
ATOM 619 N N . ARG A 1 80 ? 4.629 27.535 20.515 1.00 54.84 80 ARG A N 1
ATOM 620 C CA . ARG A 1 80 ? 5.466 26.871 21.517 1.00 54.84 80 ARG A CA 1
ATOM 621 C C . ARG A 1 80 ? 5.432 25.355 21.326 1.00 54.84 80 ARG A C 1
ATOM 623 O O . ARG A 1 80 ? 4.398 24.707 21.500 1.00 54.84 80 ARG A O 1
ATOM 630 N N . HIS A 1 81 ? 6.578 24.778 20.970 1.00 51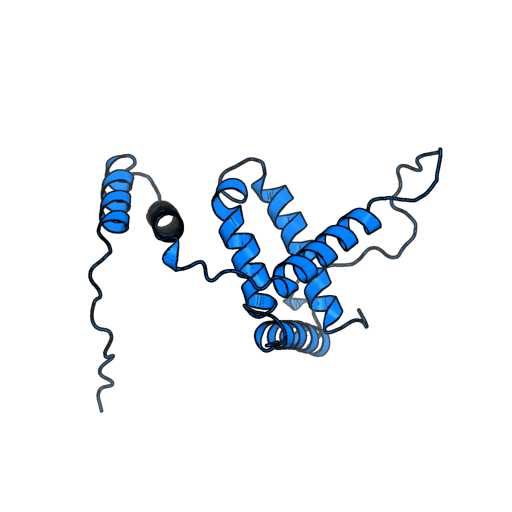.59 81 HIS A N 1
ATOM 631 C CA . HIS A 1 81 ? 6.737 23.337 20.794 1.00 51.59 81 HIS A CA 1
ATOM 632 C C . HIS A 1 81 ? 6.846 22.652 22.164 1.00 51.59 81 HIS A C 1
ATOM 634 O O . HIS A 1 81 ? 7.922 22.607 22.760 1.00 51.59 81 HIS A O 1
ATOM 640 N N . LYS A 1 82 ? 5.760 22.044 22.661 1.00 54.44 82 LYS A N 1
ATOM 641 C CA . LYS A 1 82 ? 5.937 20.866 23.524 1.00 54.44 82 LYS A CA 1
ATOM 642 C C . LYS A 1 82 ? 6.580 19.787 22.649 1.00 54.44 82 LYS A C 1
ATOM 644 O O . LYS A 1 82 ? 5.966 19.349 21.682 1.00 54.44 82 LYS A O 1
ATOM 649 N N . ARG A 1 83 ? 7.793 19.351 23.006 1.00 59.31 83 ARG A N 1
ATOM 650 C CA . ARG A 1 83 ? 8.517 18.220 22.382 1.00 59.31 83 ARG A CA 1
ATOM 651 C C . ARG A 1 83 ? 7.804 16.867 22.537 1.00 59.31 83 ARG A C 1
ATOM 653 O O . ARG A 1 83 ? 8.292 15.854 22.057 1.00 59.31 83 ARG A O 1
ATOM 660 N N . GLN A 1 84 ? 6.672 16.842 23.232 1.00 62.12 84 GLN A N 1
ATOM 661 C CA . GLN A 1 84 ? 5.857 15.655 23.435 1.00 62.12 84 GLN A CA 1
ATOM 662 C C . GLN A 1 84 ? 4.810 15.544 22.321 1.00 62.12 84 GLN A C 1
ATOM 664 O O . GLN A 1 84 ? 4.141 16.527 21.967 1.00 62.12 84 GLN A O 1
ATOM 669 N N . ALA A 1 85 ? 4.655 14.329 21.787 1.00 58.81 85 ALA A N 1
ATOM 670 C CA . ALA A 1 85 ? 3.505 13.973 20.964 1.00 58.81 85 ALA A CA 1
ATOM 671 C C . ALA A 1 85 ? 2.217 14.388 21.701 1.00 58.81 85 ALA A C 1
ATOM 673 O O . ALA A 1 85 ? 2.130 14.308 22.925 1.00 58.81 85 ALA A O 1
ATOM 674 N N . SER A 1 86 ? 1.255 14.943 20.970 1.00 57.75 86 SER A N 1
ATOM 675 C CA . SER A 1 86 ? 0.016 15.488 21.547 1.00 57.75 86 SER A CA 1
ATOM 676 C C . SER A 1 86 ? -0.748 14.351 22.199 1.00 57.75 86 SER A C 1
ATOM 678 O O . SER A 1 86 ? -0.730 13.251 21.660 1.00 57.75 86 SER A O 1
ATOM 680 N N . GLY A 1 87 ? -1.429 14.632 23.313 1.00 51.41 87 GLY A N 1
ATOM 681 C CA . GLY A 1 87 ? -2.150 13.663 24.149 1.00 51.41 87 GLY A CA 1
ATOM 682 C C . GLY A 1 87 ? -3.385 13.006 23.518 1.00 51.41 87 GLY A C 1
ATOM 683 O O . GLY A 1 87 ? -4.349 12.743 24.224 1.00 51.41 87 GLY A O 1
ATOM 684 N N . GLY A 1 88 ? -3.374 12.757 22.207 1.00 60.66 88 GLY A N 1
ATOM 685 C CA . GLY A 1 88 ? -4.244 11.758 21.601 1.00 60.66 88 GLY A CA 1
ATOM 686 C C . GLY A 1 88 ? -3.746 10.358 21.956 1.00 60.66 88 GLY A C 1
ATOM 687 O O . GLY A 1 88 ? -2.562 10.155 22.237 1.00 60.66 88 GLY A O 1
ATOM 688 N N . THR A 1 89 ? -4.646 9.382 21.954 1.00 66.00 89 THR A N 1
ATOM 689 C CA . THR A 1 89 ? -4.274 7.982 22.143 1.00 66.00 89 THR A CA 1
ATOM 690 C C . THR A 1 89 ? -3.381 7.540 20.975 1.00 66.00 89 THR A C 1
ATOM 692 O O . THR A 1 89 ? -3.790 7.625 19.815 1.00 66.00 89 THR A O 1
ATOM 695 N N . PRO A 1 90 ? -2.129 7.111 21.224 1.00 73.44 90 PRO A N 1
ATOM 696 C CA . PRO A 1 90 ? -1.265 6.649 20.148 1.00 73.44 90 PRO A CA 1
ATOM 697 C C . PRO A 1 90 ? -1.860 5.383 19.527 1.00 73.44 90 PRO A C 1
ATOM 699 O O . PRO A 1 90 ? -2.272 4.471 20.250 1.00 73.44 90 PRO A O 1
ATOM 702 N N . ARG A 1 91 ? -1.866 5.302 18.191 1.00 81.88 91 ARG A N 1
ATOM 703 C CA . ARG A 1 91 ? -2.266 4.077 17.488 1.00 81.88 91 ARG A CA 1
ATOM 704 C C . ARG A 1 91 ? -1.312 2.948 17.869 1.00 81.88 91 ARG A C 1
ATOM 706 O O . ARG A 1 91 ? -0.094 3.084 17.732 1.00 81.88 91 ARG A O 1
ATOM 713 N N . ARG A 1 92 ? -1.857 1.834 18.361 1.00 87.94 92 ARG A N 1
ATOM 714 C CA . ARG A 1 92 ? -1.077 0.660 18.771 1.00 87.94 92 ARG A CA 1
ATOM 715 C C . ARG A 1 92 ? -1.125 -0.400 17.679 1.00 87.94 92 ARG A C 1
ATOM 717 O O . ARG A 1 92 ? -2.178 -0.968 17.417 1.00 87.94 92 ARG A O 1
ATOM 724 N N . ARG A 1 93 ? 0.029 -0.702 17.082 1.00 92.25 93 ARG A N 1
ATOM 725 C CA . ARG A 1 93 ? 0.186 -1.841 16.167 1.00 92.25 93 ARG A CA 1
ATOM 726 C C . ARG A 1 93 ? 0.495 -3.094 16.983 1.00 92.25 93 ARG A C 1
ATOM 728 O O . ARG A 1 93 ? 1.420 -3.082 17.793 1.00 92.25 93 ARG A O 1
ATOM 735 N N . LYS A 1 94 ? -0.299 -4.146 16.794 1.00 93.62 94 LYS A N 1
ATOM 736 C CA . LYS A 1 94 ? -0.120 -5.446 17.450 1.00 93.62 94 LYS A CA 1
ATOM 737 C C . LYS A 1 94 ? 0.621 -6.398 16.512 1.00 93.62 94 LYS A C 1
ATOM 739 O O . LYS A 1 94 ? 0.490 -6.300 15.295 1.00 93.62 94 LYS A O 1
ATOM 744 N N . GLU A 1 95 ? 1.380 -7.323 17.085 1.00 96.25 95 GLU A N 1
ATOM 745 C CA . GLU A 1 95 ? 1.840 -8.501 16.350 1.00 96.25 95 GLU A CA 1
ATOM 746 C C . GLU A 1 95 ? 0.623 -9.373 15.986 1.00 96.25 95 GLU A C 1
ATOM 748 O O . GLU A 1 95 ? -0.355 -9.428 16.734 1.00 96.25 95 GLU A O 1
ATOM 753 N N . TYR A 1 96 ? 0.653 -10.007 14.811 1.00 96.31 96 TYR A N 1
ATOM 754 C CA . TYR A 1 96 ? -0.509 -10.675 14.216 1.00 96.31 96 TYR A CA 1
ATOM 755 C C . TYR A 1 96 ? -1.094 -11.818 15.068 1.00 96.31 96 TYR A C 1
ATOM 757 O O . TYR A 1 96 ? -2.308 -11.998 15.102 1.00 96.31 96 TYR A O 1
ATOM 765 N N . ARG A 1 97 ? -0.266 -12.585 15.783 1.00 97.19 97 ARG A N 1
ATOM 766 C CA . ARG A 1 97 ? -0.694 -13.681 16.672 1.00 97.19 97 ARG A CA 1
ATOM 767 C C . ARG A 1 97 ? -1.292 -13.174 17.983 1.00 97.19 97 ARG A C 1
ATOM 769 O O . ARG A 1 97 ? -1.981 -13.933 18.654 1.00 97.19 97 ARG A O 1
ATOM 776 N N . MET A 1 98 ? -1.061 -11.910 18.337 1.00 97.19 98 MET A N 1
ATOM 777 C CA . MET A 1 98 ? -1.711 -11.255 19.480 1.00 97.19 98 MET A CA 1
ATOM 778 C C . MET A 1 98 ? -3.107 -10.705 19.150 1.00 97.19 98 MET A C 1
ATOM 780 O O . MET A 1 98 ? -3.765 -10.143 20.026 1.00 97.19 98 MET A O 1
ATOM 784 N N . LEU A 1 99 ? -3.550 -10.809 17.894 1.00 95.62 99 LEU A N 1
ATOM 785 C CA . LEU A 1 99 ? -4.885 -10.398 17.479 1.00 95.62 99 LEU A CA 1
ATOM 786 C C . LEU A 1 99 ? -5.927 -11.441 17.895 1.00 95.62 99 LEU A C 1
ATOM 788 O O . LEU A 1 99 ? -5.745 -12.636 17.654 1.00 95.62 99 LEU A O 1
ATOM 792 N N . SER A 1 100 ? -7.057 -10.991 18.445 1.00 96.38 100 SER A N 1
ATOM 793 C CA . SER A 1 100 ? -8.214 -11.881 18.615 1.00 96.38 100 SER A CA 1
ATOM 794 C C . SER A 1 100 ? -8.749 -12.344 17.254 1.00 96.38 100 SER A C 1
ATOM 796 O O . SER A 1 100 ? -8.509 -11.707 16.224 1.00 96.38 100 SER A O 1
ATOM 798 N N . ASP A 1 101 ? -9.509 -13.439 17.227 1.00 97.44 101 ASP A N 1
ATOM 799 C CA . ASP A 1 101 ? -10.118 -13.943 15.987 1.00 97.44 101 ASP A CA 1
ATOM 800 C C . ASP A 1 101 ? -10.979 -12.891 15.292 1.00 97.44 101 ASP A C 1
ATOM 802 O O . ASP A 1 101 ? -11.009 -12.827 14.065 1.00 97.44 101 ASP A O 1
ATOM 806 N N . ASN A 1 102 ? -11.647 -12.036 16.070 1.00 95.81 102 ASN A N 1
ATOM 807 C CA . ASN A 1 102 ? -12.438 -10.953 15.511 1.00 95.81 102 ASN A CA 1
ATOM 808 C C . ASN A 1 102 ? -11.561 -9.883 14.857 1.00 95.81 102 ASN A C 1
ATOM 810 O O . ASN A 1 102 ? -11.828 -9.499 13.724 1.00 95.81 102 ASN A O 1
ATOM 814 N N . GLU A 1 103 ? -10.472 -9.472 15.516 1.00 94.75 103 GLU A N 1
ATOM 815 C CA . GLU A 1 103 ? -9.546 -8.485 14.941 1.00 94.75 103 GLU A CA 1
ATOM 816 C C . GLU A 1 103 ? -8.905 -9.011 13.647 1.00 94.75 103 GLU A C 1
ATOM 818 O O . GLU A 1 103 ? -8.740 -8.263 12.686 1.00 94.75 103 GLU A O 1
ATOM 823 N N . ARG A 1 104 ? -8.564 -10.309 13.604 1.00 96.06 104 ARG A N 1
ATOM 824 C CA . ARG A 1 104 ? -8.008 -10.954 12.403 1.00 96.06 104 ARG A CA 1
ATOM 825 C C . ARG A 1 104 ? -9.016 -10.998 11.259 1.00 96.06 104 ARG A C 1
ATOM 827 O O . ARG A 1 104 ? -8.650 -10.690 10.127 1.00 96.06 104 ARG A O 1
ATOM 834 N N . ARG A 1 105 ? -10.275 -11.358 11.542 1.00 96.25 105 ARG A N 1
ATOM 835 C CA . ARG A 1 105 ? -11.350 -11.347 10.536 1.00 96.25 105 ARG A CA 1
ATOM 836 C C . ARG A 1 105 ? -11.579 -9.949 9.979 1.00 96.25 105 ARG A C 1
ATOM 838 O O . ARG A 1 105 ? -11.579 -9.796 8.767 1.00 96.25 105 ARG A O 1
ATOM 845 N N . GLU A 1 106 ? -11.707 -8.948 10.846 1.00 95.69 106 GLU A N 1
ATOM 846 C CA . GLU A 1 106 ? -11.892 -7.545 10.456 1.00 95.69 106 GLU A CA 1
ATOM 847 C C . GLU A 1 106 ? -10.745 -7.028 9.582 1.00 95.69 106 GLU A C 1
ATOM 849 O O . GLU A 1 106 ? -10.978 -6.360 8.576 1.00 95.69 106 GLU A O 1
ATOM 854 N N . TYR A 1 107 ? -9.503 -7.365 9.939 1.00 95.69 107 TYR A N 1
ATOM 855 C CA . TYR A 1 107 ? -8.329 -6.997 9.153 1.00 95.69 107 TYR A CA 1
ATOM 856 C C . TYR A 1 107 ? -8.361 -7.613 7.746 1.00 95.69 107 TYR A C 1
ATOM 858 O O . TYR A 1 107 ? -8.183 -6.902 6.758 1.00 95.69 107 TYR A O 1
ATOM 866 N N . HIS A 1 108 ? -8.618 -8.920 7.632 1.00 97.06 108 HIS A N 1
ATOM 867 C CA . HIS A 1 108 ? -8.696 -9.590 6.330 1.00 97.06 108 HIS A CA 1
ATOM 868 C C . HIS A 1 108 ? -9.893 -9.134 5.497 1.00 97.06 108 HIS A C 1
ATOM 870 O O . HIS A 1 108 ? -9.770 -8.991 4.282 1.00 97.06 108 HIS A O 1
ATOM 876 N N . ASP A 1 109 ? -11.035 -8.888 6.134 1.00 97.44 109 ASP A N 1
ATOM 877 C CA . ASP A 1 109 ? -12.222 -8.389 5.454 1.00 97.44 109 ASP A CA 1
ATOM 878 C C . ASP A 1 109 ? -11.958 -7.014 4.829 1.00 97.44 109 ASP A C 1
ATOM 880 O O . ASP A 1 109 ? -12.191 -6.836 3.636 1.00 97.44 109 ASP A O 1
ATOM 884 N N . ALA A 1 110 ? -11.334 -6.086 5.563 1.00 97.56 110 ALA A N 1
ATOM 885 C CA . ALA A 1 110 ? -10.941 -4.786 5.017 1.00 97.56 110 ALA A CA 1
ATOM 886 C C . ALA A 1 110 ? -10.003 -4.915 3.797 1.00 97.56 110 ALA A C 1
ATOM 888 O O . ALA A 1 110 ? -10.159 -4.185 2.814 1.00 97.56 110 ALA A O 1
ATOM 889 N N . ILE A 1 111 ? -9.066 -5.872 3.809 1.00 97.69 111 ILE A N 1
ATOM 890 C CA . ILE A 1 111 ? -8.195 -6.158 2.653 1.00 97.69 111 ILE A CA 1
ATOM 891 C C . ILE A 1 111 ? -9.016 -6.642 1.458 1.00 97.69 111 ILE A C 1
ATOM 893 O O . ILE A 1 111 ? -8.861 -6.126 0.348 1.00 97.69 111 ILE A O 1
ATOM 897 N N . ASN A 1 112 ? -9.898 -7.614 1.683 1.00 98.00 112 ASN A N 1
ATOM 898 C CA . ASN A 1 112 ? -10.751 -8.167 0.639 1.00 98.00 112 ASN A CA 1
ATOM 899 C C . ASN A 1 112 ? -11.682 -7.098 0.064 1.00 98.00 112 ASN A C 1
ATOM 901 O O . ASN A 1 112 ? -11.857 -7.031 -1.150 1.00 98.00 112 ASN A O 1
ATOM 905 N N . GLN A 1 113 ? -12.220 -6.212 0.903 1.00 97.62 113 GLN A N 1
ATOM 906 C CA . GLN A 1 113 ? -13.010 -5.071 0.460 1.00 97.62 113 GLN A CA 1
ATOM 907 C C . GLN A 1 113 ? -12.197 -4.139 -0.447 1.00 97.62 113 GLN A C 1
ATOM 909 O O . GLN A 1 113 ? -12.707 -3.736 -1.485 1.00 97.62 113 GLN A O 1
ATOM 914 N N . LEU A 1 114 ? -10.937 -3.819 -0.119 1.00 97.56 114 LEU A N 1
ATOM 915 C CA . LEU A 1 114 ? -10.083 -3.008 -1.001 1.00 97.56 114 LEU A CA 1
ATOM 916 C C . LEU A 1 114 ? -9.791 -3.694 -2.342 1.00 97.56 114 LEU A C 1
ATOM 918 O O . LEU A 1 114 ? -9.759 -3.021 -3.372 1.00 97.56 114 LEU A O 1
ATOM 922 N N . LYS A 1 115 ? -9.569 -5.012 -2.334 1.00 97.06 115 LYS A N 1
ATOM 923 C CA . LYS A 1 115 ? -9.271 -5.791 -3.544 1.00 97.06 115 LYS A CA 1
ATOM 924 C C . LYS A 1 115 ? -10.495 -5.964 -4.446 1.00 97.06 115 LYS A C 1
ATOM 926 O O . LYS A 1 115 ? -10.369 -5.923 -5.667 1.00 97.06 115 LYS A O 1
ATOM 931 N N . ASN A 1 116 ? -11.676 -6.129 -3.852 1.00 96.94 116 ASN A N 1
ATOM 932 C CA . ASN A 1 116 ? -12.939 -6.303 -4.570 1.00 96.94 116 ASN A CA 1
ATOM 933 C C . ASN A 1 116 ? -13.609 -4.973 -4.956 1.00 96.94 116 ASN A C 1
ATOM 935 O O . ASN A 1 116 ? -14.587 -4.981 -5.703 1.00 96.94 116 ASN A O 1
ATOM 939 N N . ASP A 1 117 ? -13.100 -3.835 -4.473 1.00 94.31 117 ASP A N 1
ATOM 940 C CA . ASP A 1 117 ? -13.627 -2.511 -4.794 1.00 94.31 117 ASP A CA 1
ATOM 941 C C . ASP A 1 117 ? -13.309 -2.114 -6.242 1.00 94.31 117 ASP A C 1
ATOM 943 O O . ASP A 1 117 ? -12.211 -1.655 -6.560 1.00 94.31 117 ASP A O 1
ATOM 947 N N . ARG A 1 118 ? -14.308 -2.257 -7.116 1.00 92.94 118 ARG A N 1
ATOM 948 C CA . ARG A 1 118 ? -14.239 -1.891 -8.539 1.00 92.94 118 ARG A CA 1
ATOM 949 C C . ARG A 1 118 ? -14.648 -0.439 -8.828 1.00 92.94 118 ARG A C 1
ATOM 951 O O . ARG A 1 118 ? -14.853 -0.102 -9.988 1.00 92.94 118 ARG A O 1
ATOM 958 N N . SER A 1 119 ? -14.793 0.419 -7.812 1.00 93.00 119 SER A N 1
ATOM 959 C CA . SER A 1 119 ? -15.125 1.844 -8.019 1.00 93.00 119 SER A CA 1
ATOM 960 C C . SER A 1 119 ? -13.991 2.651 -8.658 1.00 93.00 119 SER A C 1
ATOM 962 O O . SER A 1 119 ? -14.231 3.749 -9.154 1.00 93.00 119 SER A O 1
ATOM 964 N N . LEU A 1 120 ? -12.769 2.115 -8.645 1.00 92.50 120 LEU A N 1
ATOM 965 C CA . LEU A 1 120 ? -11.560 2.712 -9.205 1.00 92.50 120 LEU A CA 1
ATOM 966 C C . LEU A 1 120 ? -10.838 1.691 -10.091 1.00 92.50 120 LEU A C 1
ATOM 968 O O . LEU A 1 120 ? -10.957 0.482 -9.874 1.00 92.50 120 LEU A O 1
ATOM 972 N N . THR A 1 121 ? -10.053 2.191 -11.048 1.00 90.19 121 THR A N 1
ATOM 973 C CA . THR A 1 121 ? -9.216 1.366 -11.933 1.00 90.19 121 THR A CA 1
ATOM 974 C C . THR A 1 121 ? -7.738 1.747 -11.780 1.00 90.19 121 THR A C 1
ATOM 976 O O . THR A 1 121 ? -7.400 2.920 -11.977 1.00 90.19 121 THR A O 1
ATOM 979 N N . PRO A 1 122 ? -6.840 0.812 -11.423 1.00 90.19 122 PRO A N 1
ATOM 980 C CA . PRO A 1 122 ? -7.152 -0.509 -10.866 1.00 90.19 122 PRO A CA 1
ATOM 981 C C . PRO A 1 122 ? -7.871 -0.386 -9.503 1.00 90.19 122 PRO A C 1
ATOM 983 O O . PRO A 1 122 ? -7.959 0.713 -8.950 1.00 90.19 122 PRO A O 1
ATOM 986 N N . ASN A 1 123 ? -8.380 -1.500 -8.953 1.00 94.19 123 ASN A N 1
ATOM 987 C CA . ASN A 1 123 ? -9.017 -1.492 -7.624 1.00 94.19 123 ASN A CA 1
ATOM 988 C C . ASN A 1 123 ? -8.075 -0.903 -6.560 1.00 94.19 123 ASN A C 1
ATOM 990 O O . ASN A 1 123 ? -6.858 -0.860 -6.737 1.00 94.19 123 ASN A O 1
ATOM 994 N N . ARG A 1 124 ? -8.623 -0.473 -5.421 1.00 95.69 124 ARG A N 1
ATOM 995 C CA . ARG A 1 124 ? -7.857 0.254 -4.392 1.00 95.69 124 ARG A CA 1
ATOM 996 C C . ARG A 1 124 ? -6.634 -0.505 -3.875 1.00 95.69 124 ARG A C 1
ATOM 998 O O . ARG A 1 124 ? -5.608 0.119 -3.608 1.00 95.69 124 ARG A O 1
ATOM 1005 N N . TYR A 1 125 ? -6.721 -1.829 -3.738 1.00 96.25 125 TYR A N 1
ATOM 1006 C CA . TYR A 1 125 ? -5.570 -2.638 -3.331 1.00 96.25 125 TYR A CA 1
ATOM 1007 C C . TYR A 1 125 ? -4.474 -2.615 -4.404 1.00 96.25 125 TYR A C 1
ATOM 1009 O O . TYR A 1 125 ? -3.320 -2.299 -4.117 1.00 96.25 125 TYR A O 1
ATOM 1017 N N . ASP A 1 126 ? -4.844 -2.875 -5.656 1.00 93.88 126 ASP A N 1
ATOM 1018 C CA . ASP A 1 126 ? -3.908 -2.887 -6.779 1.00 93.88 126 ASP A CA 1
ATOM 1019 C C . ASP A 1 126 ? -3.358 -1.490 -7.093 1.00 93.88 126 ASP A C 1
ATOM 1021 O O . ASP A 1 126 ? -2.212 -1.366 -7.512 1.00 93.88 126 ASP A O 1
ATOM 1025 N N . ALA A 1 127 ? -4.105 -0.425 -6.800 1.00 93.62 127 ALA A N 1
ATOM 1026 C CA . ALA A 1 127 ? -3.618 0.949 -6.861 1.00 93.62 127 ALA A CA 1
ATOM 1027 C C . ALA A 1 127 ? -2.479 1.206 -5.857 1.00 93.62 127 ALA A C 1
ATOM 1029 O O . ALA A 1 127 ? -1.500 1.872 -6.196 1.00 93.62 127 ALA A O 1
ATOM 1030 N N . LEU A 1 128 ? -2.553 0.645 -4.643 1.00 94.75 128 LEU A N 1
ATOM 1031 C CA . LEU A 1 128 ? -1.466 0.718 -3.657 1.00 94.75 128 LEU A CA 1
ATOM 1032 C C . LEU A 1 128 ? -0.259 -0.128 -4.082 1.00 94.75 128 LEU A C 1
ATOM 1034 O O . LEU A 1 128 ? 0.879 0.334 -3.975 1.00 94.75 128 LEU A O 1
ATOM 1038 N N . VAL A 1 129 ? -0.490 -1.333 -4.614 1.00 92.19 129 VAL A N 1
ATOM 1039 C CA . VAL A 1 129 ? 0.576 -2.169 -5.200 1.00 92.19 129 VAL A CA 1
ATOM 1040 C C . VAL A 1 129 ? 1.269 -1.415 -6.330 1.00 92.19 129 VAL A C 1
ATOM 1042 O O . VAL A 1 129 ? 2.497 -1.360 -6.386 1.00 92.19 129 VAL A O 1
ATOM 1045 N N . ARG A 1 130 ? 0.489 -0.763 -7.192 1.00 86.56 130 ARG A N 1
ATOM 1046 C CA . ARG A 1 130 ? 0.990 0.042 -8.298 1.00 86.56 130 ARG A CA 1
ATOM 1047 C C . ARG A 1 130 ? 1.803 1.236 -7.808 1.00 86.56 130 ARG A C 1
ATOM 1049 O O . ARG A 1 130 ? 2.878 1.486 -8.344 1.00 86.56 130 ARG A O 1
ATOM 1056 N N . TYR A 1 131 ? 1.337 1.927 -6.769 1.00 89.56 131 TYR A N 1
ATOM 1057 C CA . TYR A 1 131 ? 2.073 3.018 -6.127 1.00 89.56 131 TYR A CA 1
ATOM 1058 C C . TYR A 1 131 ? 3.438 2.555 -5.584 1.00 89.56 131 TYR A C 1
ATOM 1060 O O . TYR A 1 131 ? 4.441 3.247 -5.753 1.00 89.56 131 TYR A O 1
ATOM 1068 N N . HIS A 1 132 ? 3.512 1.355 -4.998 1.00 90.75 132 HIS A N 1
ATOM 1069 C CA . HIS A 1 132 ? 4.788 0.750 -4.609 1.00 90.75 132 HIS A CA 1
ATOM 1070 C C . HIS A 1 132 ? 5.658 0.406 -5.823 1.00 90.75 132 HIS A C 1
ATOM 1072 O O . HIS A 1 132 ? 6.847 0.725 -5.836 1.00 90.75 132 HIS A O 1
ATOM 1078 N N . GLN A 1 133 ? 5.080 -0.226 -6.851 1.00 83.38 133 GLN A N 1
ATOM 1079 C CA . GLN A 1 133 ? 5.804 -0.592 -8.068 1.00 83.38 133 GLN A CA 1
ATOM 1080 C C . GLN A 1 133 ? 6.479 0.629 -8.686 1.00 83.38 133 GLN A C 1
ATOM 1082 O O . GLN A 1 133 ? 7.683 0.579 -8.877 1.00 83.38 133 GLN A O 1
ATOM 1087 N N . VAL A 1 134 ? 5.769 1.747 -8.885 1.00 81.31 134 VAL A N 1
ATOM 1088 C CA . VAL A 1 134 ? 6.349 2.981 -9.461 1.00 81.31 134 VAL A CA 1
ATOM 1089 C C . VAL A 1 134 ? 7.372 3.683 -8.559 1.00 81.31 134 VAL A C 1
ATOM 1091 O O . VAL A 1 134 ? 8.083 4.575 -9.017 1.00 81.31 134 VAL A O 1
ATOM 1094 N N . ALA A 1 135 ? 7.489 3.287 -7.293 1.00 84.38 135 ALA A N 1
ATOM 1095 C CA . ALA A 1 135 ? 8.505 3.790 -6.376 1.00 84.38 135 ALA A CA 1
ATOM 1096 C C . ALA A 1 135 ? 9.657 2.798 -6.148 1.00 84.38 135 ALA A C 1
ATOM 1098 O O . ALA A 1 135 ? 10.646 3.169 -5.519 1.00 84.38 135 ALA A O 1
ATOM 1099 N N . SER A 1 136 ? 9.573 1.563 -6.660 1.00 78.62 136 SER A N 1
ATOM 1100 C CA . SER A 1 136 ? 10.452 0.450 -6.270 1.00 78.62 136 SER A CA 1
ATOM 1101 C C . SER A 1 136 ? 11.954 0.773 -6.375 1.00 78.62 136 SER A C 1
ATOM 1103 O O . SER A 1 136 ? 12.691 0.478 -5.438 1.00 78.62 136 SER A O 1
ATOM 1105 N N . ARG A 1 137 ? 12.414 1.482 -7.420 1.00 73.50 137 ARG A N 1
ATOM 1106 C CA . ARG A 1 137 ? 13.834 1.877 -7.555 1.00 73.50 137 ARG A CA 1
ATOM 1107 C C . ARG A 1 137 ? 14.335 2.800 -6.439 1.00 73.50 137 ARG A C 1
ATOM 1109 O O . ARG A 1 137 ? 15.506 2.737 -6.093 1.00 73.50 137 ARG A O 1
ATOM 1116 N N . GLY A 1 138 ? 13.478 3.680 -5.921 1.00 78.25 138 GLY A N 1
ATOM 1117 C CA . GLY A 1 138 ? 13.819 4.597 -4.826 1.00 78.25 138 GLY A CA 1
ATOM 1118 C C . GLY A 1 138 ? 13.444 4.056 -3.446 1.00 78.25 138 GLY A C 1
ATOM 1119 O O . GLY A 1 138 ? 13.989 4.494 -2.436 1.00 78.25 138 GLY A O 1
ATOM 1120 N N . ALA A 1 139 ? 12.514 3.104 -3.402 1.00 85.38 139 ALA A N 1
ATOM 1121 C CA . ALA A 1 139 ? 12.034 2.475 -2.184 1.00 85.38 139 ALA A CA 1
ATOM 1122 C C . ALA A 1 139 ? 12.954 1.353 -1.684 1.00 85.38 139 ALA A C 1
ATOM 1124 O O . ALA A 1 139 ? 12.875 1.021 -0.508 1.00 85.38 139 ALA A O 1
ATOM 1125 N N . HIS A 1 140 ? 13.812 0.777 -2.532 1.00 85.50 140 HIS A N 1
ATOM 1126 C CA . HIS A 1 140 ? 14.668 -0.374 -2.211 1.00 85.50 140 HIS A CA 1
ATOM 1127 C C . HIS A 1 140 ? 16.155 -0.070 -2.418 1.00 85.50 140 HIS A C 1
ATOM 1129 O O . HIS A 1 140 ? 16.513 0.827 -3.174 1.00 85.50 140 HIS A O 1
ATOM 1135 N N . GLY A 1 141 ? 17.030 -0.804 -1.719 1.00 77.81 141 GLY A N 1
ATOM 1136 C CA . GLY A 1 141 ? 18.489 -0.750 -1.915 1.00 77.81 141 GLY A CA 1
ATOM 1137 C C . GLY A 1 141 ? 19.185 0.564 -1.523 1.00 77.81 141 GLY A C 1
ATOM 1138 O O . GLY A 1 141 ? 20.386 0.695 -1.732 1.00 77.81 141 GLY A O 1
ATOM 1139 N N . GLY A 1 142 ? 18.458 1.533 -0.957 1.00 84.44 142 GLY A N 1
ATOM 1140 C CA . GLY A 1 142 ? 18.980 2.860 -0.624 1.00 84.44 142 GLY A CA 1
ATOM 1141 C C . GLY A 1 142 ? 18.540 3.387 0.749 1.00 84.44 142 GLY A C 1
ATOM 1142 O O . GLY A 1 142 ? 17.721 2.768 1.433 1.00 84.44 142 GLY A O 1
ATOM 1143 N N . PRO A 1 143 ? 19.035 4.572 1.159 1.00 92.38 143 PRO A N 1
ATOM 1144 C CA . PRO A 1 143 ? 18.785 5.146 2.489 1.00 92.38 143 PRO A CA 1
ATOM 1145 C C . PRO A 1 143 ? 17.310 5.491 2.742 1.00 92.38 143 PRO A C 1
ATOM 1147 O O . PRO A 1 143 ? 16.876 5.584 3.889 1.00 92.38 143 PRO A O 1
ATOM 1150 N N . ALA A 1 144 ? 16.519 5.651 1.679 1.00 89.94 144 ALA A N 1
ATOM 1151 C CA . ALA A 1 144 ? 15.089 5.908 1.779 1.00 89.94 144 ALA A CA 1
ATOM 1152 C C . ALA A 1 144 ? 14.266 4.661 2.151 1.00 89.94 144 ALA A C 1
ATOM 1154 O O . ALA A 1 144 ? 13.101 4.823 2.511 1.00 89.94 144 ALA A O 1
ATOM 1155 N N . PHE A 1 145 ? 14.841 3.448 2.125 1.00 90.81 145 PHE A N 1
ATOM 1156 C CA . PHE A 1 145 ? 14.108 2.186 2.299 1.00 90.81 145 PHE A CA 1
ATOM 1157 C C . PHE A 1 145 ? 13.185 2.184 3.521 1.00 90.81 145 PHE A C 1
ATOM 1159 O O . PHE A 1 145 ? 11.972 2.003 3.390 1.00 90.81 145 PHE A O 1
ATOM 1166 N N . LEU A 1 146 ? 13.729 2.459 4.709 1.00 94.38 146 LEU A N 1
ATOM 1167 C CA . LEU A 1 146 ? 12.957 2.413 5.954 1.00 94.38 146 LEU A CA 1
ATOM 1168 C C . LEU A 1 146 ? 11.900 3.520 6.032 1.00 94.38 146 LEU A C 1
ATOM 1170 O O . LEU A 1 146 ? 10.777 3.282 6.479 1.00 94.38 146 LEU A O 1
ATOM 1174 N N . ALA A 1 147 ? 12.252 4.737 5.615 1.00 94.00 147 ALA A N 1
ATOM 1175 C CA . ALA A 1 147 ? 11.351 5.882 5.689 1.00 94.00 147 ALA A CA 1
ATOM 1176 C C . ALA A 1 147 ? 10.189 5.746 4.694 1.00 94.00 147 ALA A C 1
ATOM 1178 O O . ALA A 1 147 ? 9.034 5.962 5.064 1.00 94.00 147 ALA A O 1
ATOM 1179 N N . TRP A 1 148 ? 10.488 5.323 3.464 1.00 94.62 148 TRP A N 1
ATOM 1180 C CA . TRP A 1 148 ? 9.501 5.127 2.410 1.00 94.62 148 TRP A CA 1
ATOM 1181 C C . TRP A 1 148 ? 8.514 4.013 2.777 1.00 94.62 148 TRP A C 1
ATOM 1183 O O . TRP A 1 148 ? 7.306 4.238 2.733 1.00 94.62 148 TRP A O 1
ATOM 1193 N N . HIS A 1 149 ? 8.991 2.855 3.254 1.00 96.69 149 HIS A N 1
ATOM 1194 C CA . HIS A 1 149 ? 8.099 1.759 3.653 1.00 96.69 149 HIS A CA 1
ATOM 1195 C C . HIS A 1 149 ? 7.268 2.110 4.890 1.00 96.69 149 HIS A C 1
ATOM 1197 O O . HIS A 1 149 ? 6.089 1.764 4.959 1.00 96.69 149 HIS A O 1
ATOM 1203 N N . ARG A 1 150 ? 7.829 2.855 5.855 1.00 94.75 150 ARG A N 1
ATOM 1204 C CA . ARG A 1 150 ? 7.051 3.369 6.992 1.00 94.75 150 ARG A CA 1
ATOM 1205 C C . ARG A 1 150 ? 5.905 4.260 6.516 1.00 94.75 150 ARG A C 1
ATOM 1207 O O . ARG A 1 150 ? 4.789 4.099 7.001 1.00 94.75 150 ARG A O 1
ATOM 1214 N N . TYR A 1 151 ? 6.180 5.169 5.585 1.00 94.38 151 TYR A N 1
ATOM 1215 C CA . TYR A 1 151 ? 5.174 6.045 4.991 1.00 94.38 151 TYR A CA 1
ATOM 1216 C C . TYR A 1 151 ? 4.116 5.253 4.206 1.00 94.38 151 TYR A C 1
ATOM 1218 O O . TYR A 1 151 ? 2.918 5.453 4.407 1.00 94.38 151 TYR A O 1
ATOM 1226 N N . PHE A 1 152 ? 4.544 4.287 3.391 1.00 96.62 152 PHE A N 1
ATOM 1227 C CA . PHE A 1 152 ? 3.661 3.400 2.635 1.00 96.62 152 PHE A CA 1
ATOM 1228 C C . PHE A 1 152 ? 2.722 2.589 3.540 1.00 96.62 152 PHE A C 1
ATOM 1230 O O . PHE A 1 152 ? 1.526 2.509 3.273 1.00 96.62 152 PHE A O 1
ATOM 1237 N N . LEU A 1 153 ? 3.220 2.062 4.664 1.00 96.06 153 LEU A N 1
ATOM 1238 C CA . LEU A 1 153 ? 2.383 1.350 5.634 1.00 96.06 153 LEU A CA 1
ATOM 1239 C C . LEU A 1 153 ? 1.330 2.252 6.289 1.00 96.06 153 LEU A C 1
ATOM 1241 O O . LEU A 1 153 ? 0.261 1.765 6.638 1.00 96.06 153 LEU A O 1
ATOM 1245 N N . VAL A 1 154 ? 1.601 3.550 6.461 1.00 94.19 154 VAL A N 1
ATOM 1246 C CA . VAL A 1 154 ? 0.588 4.501 6.953 1.00 94.19 154 VAL A CA 1
ATOM 1247 C C . VAL A 1 154 ? -0.481 4.758 5.887 1.00 94.19 154 VAL A C 1
ATOM 1249 O O . VAL A 1 154 ? -1.659 4.792 6.226 1.00 94.19 154 VAL A O 1
ATOM 1252 N N . LEU A 1 155 ? -0.110 4.883 4.606 1.00 95.56 155 LEU A N 1
ATOM 1253 C CA . LEU A 1 155 ? -1.089 4.974 3.510 1.00 95.56 155 LEU A CA 1
ATOM 1254 C C . LEU A 1 155 ? -1.994 3.736 3.466 1.00 95.56 155 LEU A C 1
ATOM 1256 O O . LEU A 1 155 ? -3.213 3.867 3.388 1.00 95.56 155 LEU A O 1
ATOM 1260 N N . TYR A 1 156 ? -1.394 2.548 3.561 1.00 97.00 156 TYR A N 1
ATOM 1261 C CA . TYR A 1 156 ? -2.114 1.278 3.601 1.00 97.00 156 TYR A CA 1
ATOM 1262 C C . TYR A 1 156 ? -3.065 1.192 4.804 1.00 97.00 156 TYR A C 1
ATOM 1264 O O . TYR A 1 156 ? -4.230 0.840 4.644 1.00 97.00 156 TYR A O 1
ATOM 1272 N N . GLU A 1 157 ? -2.607 1.588 5.996 1.00 95.25 157 GLU A N 1
ATOM 1273 C CA . GLU A 1 157 ? -3.435 1.649 7.207 1.00 95.25 157 GLU A CA 1
ATOM 1274 C C . GLU A 1 157 ? -4.641 2.586 7.028 1.00 95.25 157 GLU A C 1
ATOM 1276 O O . GLU A 1 157 ? -5.764 2.200 7.340 1.00 95.25 157 GLU A O 1
ATOM 1281 N N . LEU A 1 158 ? -4.438 3.785 6.468 1.00 94.75 158 LEU A N 1
ATOM 1282 C CA . LEU A 1 158 ? -5.532 4.721 6.188 1.00 94.75 158 LEU A CA 1
ATOM 1283 C C . LEU A 1 158 ? -6.541 4.153 5.184 1.00 94.75 158 LEU A C 1
ATOM 1285 O O . LEU A 1 158 ? -7.739 4.360 5.355 1.00 94.75 158 LEU A O 1
ATOM 1289 N N . ALA A 1 159 ? -6.078 3.432 4.160 1.00 96.56 159 ALA A N 1
ATOM 1290 C CA . ALA A 1 159 ? -6.959 2.782 3.194 1.00 96.56 159 ALA A CA 1
ATOM 1291 C C . ALA A 1 15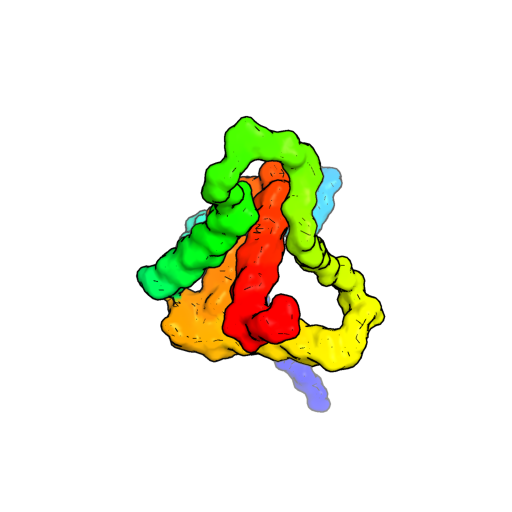9 ? -7.815 1.682 3.845 1.00 96.56 159 ALA A C 1
ATOM 1293 O O . ALA A 1 159 ? -9.005 1.584 3.553 1.00 96.56 159 ALA A O 1
ATOM 1294 N N . LEU A 1 160 ? -7.243 0.884 4.754 1.00 96.12 160 LEU A N 1
ATOM 1295 C CA . LEU A 1 160 ? -7.997 -0.124 5.507 1.00 96.12 160 LEU A CA 1
ATOM 1296 C C . LEU A 1 160 ? -9.038 0.516 6.436 1.00 96.12 160 LEU A C 1
ATOM 1298 O O . LEU A 1 160 ? -10.171 0.044 6.498 1.00 96.12 160 LEU A O 1
ATOM 1302 N N . GLN A 1 161 ? -8.689 1.624 7.096 1.00 93.38 161 GLN A N 1
ATOM 1303 C CA . GLN A 1 161 ? -9.611 2.367 7.964 1.00 93.38 161 GLN A CA 1
ATOM 1304 C C . GLN A 1 161 ? -10.814 2.952 7.209 1.00 93.38 161 GLN A C 1
ATOM 1306 O O . GLN A 1 161 ? -11.875 3.128 7.796 1.00 93.38 161 GLN A O 1
ATOM 1311 N N . GLU A 1 162 ? -10.707 3.217 5.902 1.00 94.00 162 GLU A N 1
ATOM 1312 C CA . GLU A 1 162 ? -11.872 3.616 5.094 1.00 94.00 162 GLU A CA 1
ATOM 1313 C C . GLU A 1 162 ? -12.904 2.490 4.932 1.00 94.00 162 GLU A C 1
ATOM 1315 O O . GLU A 1 162 ? -14.074 2.775 4.686 1.00 94.00 162 GLU A O 1
ATOM 1320 N N . LYS A 1 163 ? -12.485 1.222 5.045 1.00 93.56 163 LYS A N 1
ATOM 1321 C CA . LYS A 1 163 ? -13.371 0.047 4.974 1.00 93.56 163 LYS A CA 1
ATOM 1322 C C . LYS A 1 163 ? -13.838 -0.425 6.348 1.00 93.56 163 LYS A C 1
ATOM 1324 O O . LYS A 1 163 ? -14.900 -1.027 6.450 1.00 93.56 163 LYS A O 1
ATOM 1329 N N . ASN A 1 164 ? -13.070 -0.124 7.392 1.00 88.69 164 ASN A N 1
ATOM 1330 C CA . ASN A 1 164 ? -13.429 -0.406 8.776 1.00 88.69 164 ASN A CA 1
ATOM 1331 C C . ASN A 1 164 ? -13.052 0.784 9.690 1.00 88.69 164 ASN A C 1
ATOM 1333 O O . ASN A 1 164 ? -11.938 0.809 10.219 1.00 88.69 164 ASN A O 1
ATOM 1337 N N . PRO A 1 165 ? -13.944 1.784 9.846 1.00 75.00 165 PRO A N 1
ATOM 1338 C CA . PRO A 1 165 ? -13.640 3.039 10.542 1.00 75.00 165 PRO A CA 1
ATOM 1339 C C . PRO A 1 165 ? -13.709 2.957 12.074 1.00 75.00 165 PRO A C 1
ATOM 1341 O O . PRO A 1 165 ? -13.245 3.876 12.743 1.00 75.00 165 PRO A O 1
ATOM 1344 N N . GLU A 1 166 ? -14.255 1.880 12.643 1.00 63.25 166 GLU A N 1
ATOM 1345 C CA . GLU A 1 166 ? -14.472 1.716 14.092 1.00 63.25 166 GLU A CA 1
ATOM 1346 C C . GLU A 1 166 ? -13.183 1.336 14.873 1.00 63.25 166 GLU A C 1
ATOM 1348 O O . GLU A 1 166 ? -13.254 0.886 16.019 1.00 63.25 166 GLU A O 1
ATOM 1353 N N . ARG A 1 167 ? -11.987 1.506 14.276 1.00 56.22 167 ARG A N 1
ATOM 1354 C CA . ARG A 1 167 ? -10.672 1.207 14.888 1.00 56.22 167 ARG A CA 1
ATOM 1355 C C . ARG A 1 167 ? -9.563 2.224 14.598 1.00 56.22 167 ARG A C 1
ATOM 1357 O O . ARG A 1 167 ? -9.298 2.564 13.419 1.00 56.22 167 ARG A O 1
#

InterPro domains:
  IPR002227 Tyrosinase copper-binding domain [PF00264] (122-163)
  IPR002227 Tyrosinase copper-binding domain [PS00497] (140-157)
  IPR008922 Di-copper centre-containing domain superfamily [G3DSA:1.10.1280.10] (52-166)
  IPR008922 Di-copper centre-containing domain superfamily [SSF48056] (86-163)
  IPR050316 Tyrosinase and Hemocyanin [PTHR11474] (38-162)

pLDDT: mean 82.43, std 14.92, range [40.66, 98.0]

Radius of gyration: 21.16 Å; chains: 1; bounding box: 45×70×48 Å